Protein AF-A0A3D4XT31-F1 (afdb_monomer_lite)

Sequence (159 aa):
MRKISITFLLFAWGVAPVQATELSHRFVDPMFGGNPGNGSYILSQAQAQDTNVAPKTPTVTLTAEEKFQANIDKFKLNLQNSILTKLTSSSTSQLFNSNGTIKLGSNLSFDLDNDGLPDFTVNVDNAPDSSGNVAVSVSDGVTNTVLSIPSIVLPQTTQ

Radius of gyration: 42.03 Å; chains: 1; bounding box: 99×106×63 Å

Structure (mmCIF, N/CA/C/O backbone):
data_AF-A0A3D4XT31-F1
#
_entry.id   AF-A0A3D4XT31-F1
#
loop_
_atom_site.group_PDB
_atom_site.id
_atom_site.type_symbol
_atom_site.label_atom_id
_atom_site.label_alt_id
_atom_site.label_comp_id
_atom_site.label_asym_id
_atom_site.label_entity_id
_atom_site.label_seq_id
_atom_site.pdbx_PDB_ins_code
_atom_site.Cartn_x
_atom_site.Cartn_y
_atom_site.Cartn_z
_atom_site.occupancy
_atom_site.B_iso_or_equiv
_atom_site.auth_seq_id
_atom_site.auth_comp_id
_atom_site.auth_asym_id
_atom_site.auth_atom_id
_atom_site.pdbx_PDB_model_num
ATOM 1 N N . MET A 1 1 ? -66.328 79.561 22.306 1.00 45.00 1 MET A N 1
ATOM 2 C CA . MET A 1 1 ? -64.892 79.909 22.168 1.00 45.00 1 MET A CA 1
ATOM 3 C C . MET A 1 1 ? -64.298 79.966 23.576 1.00 45.00 1 MET A C 1
ATOM 5 O O . MET A 1 1 ? -64.846 80.706 24.364 1.00 45.00 1 MET A O 1
ATOM 9 N N . ARG A 1 2 ? -63.301 79.220 24.061 1.00 48.66 2 ARG A N 1
ATOM 10 C CA . ARG A 1 2 ? -62.320 78.269 23.519 1.00 48.66 2 ARG A CA 1
ATOM 11 C C . ARG A 1 2 ? -61.900 77.349 24.696 1.00 48.66 2 ARG A C 1
ATOM 13 O O . ARG A 1 2 ? -60.898 77.601 25.347 1.00 48.66 2 ARG A O 1
ATOM 20 N N . LYS A 1 3 ? -62.664 76.288 25.000 1.00 47.53 3 LYS A N 1
ATOM 21 C CA . LYS A 1 3 ? -62.334 75.265 26.031 1.00 47.53 3 LYS A CA 1
ATOM 22 C C . LYS A 1 3 ? -61.219 74.292 25.578 1.00 47.53 3 LYS A C 1
ATOM 24 O O . LYS A 1 3 ? -61.117 73.180 26.069 1.00 47.53 3 LYS A O 1
ATOM 29 N N . ILE A 1 4 ? -60.402 74.715 24.613 1.00 57.91 4 ILE A N 1
ATOM 30 C CA . ILE A 1 4 ? -59.437 73.892 23.864 1.00 57.91 4 ILE A CA 1
ATOM 31 C C . ILE A 1 4 ? -58.057 73.844 24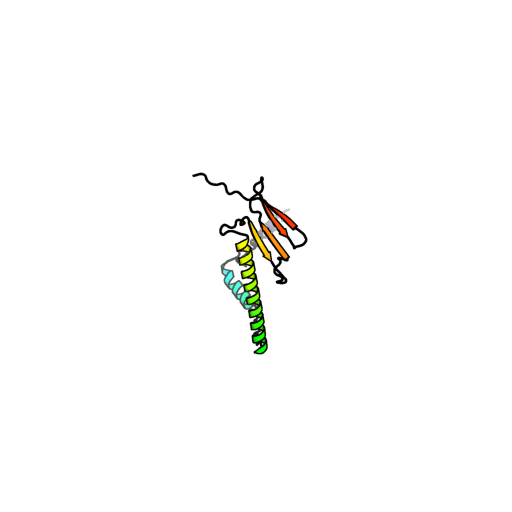.546 1.00 57.91 4 ILE A C 1
ATOM 33 O O . ILE A 1 4 ? -57.224 73.019 24.193 1.00 57.91 4 ILE A O 1
ATOM 37 N N . SER A 1 5 ? -57.817 74.670 25.573 1.00 56.50 5 SER A N 1
ATOM 38 C CA . SER A 1 5 ? -56.474 74.821 26.150 1.00 56.50 5 SER A CA 1
ATOM 39 C C . SER A 1 5 ? -56.058 73.722 27.139 1.00 56.50 5 SER A C 1
ATOM 41 O O . SER A 1 5 ? -54.869 73.454 27.255 1.00 56.50 5 SER A O 1
ATOM 43 N N . ILE A 1 6 ? -56.994 73.075 27.848 1.00 57.22 6 ILE A N 1
ATOM 44 C CA . ILE A 1 6 ? -56.655 72.069 28.882 1.00 57.22 6 ILE A CA 1
ATOM 45 C C . ILE A 1 6 ? -56.589 70.652 28.291 1.00 57.22 6 ILE A C 1
ATOM 47 O O . ILE A 1 6 ? -55.736 69.860 28.679 1.00 57.22 6 ILE A O 1
ATOM 51 N N . THR A 1 7 ? -57.411 70.350 27.281 1.00 58.47 7 THR A N 1
ATOM 52 C CA . THR A 1 7 ? -57.354 69.066 26.560 1.00 58.47 7 THR A CA 1
ATOM 53 C C . THR A 1 7 ? -56.036 68.892 25.799 1.00 58.47 7 THR A C 1
ATOM 5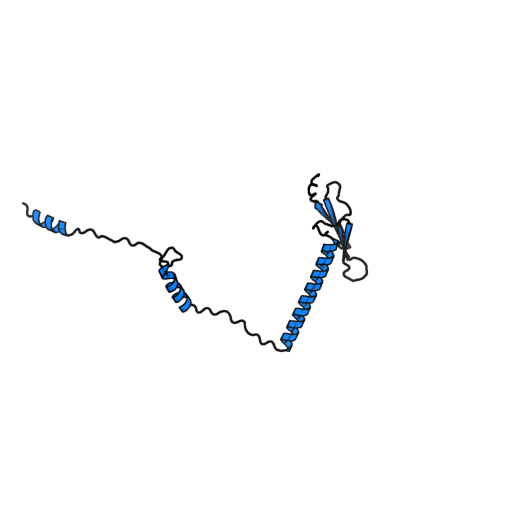5 O O . THR A 1 7 ? -55.530 67.778 25.706 1.00 58.47 7 THR A O 1
ATOM 58 N N . PHE A 1 8 ? -55.432 69.984 25.315 1.00 56.31 8 PHE A N 1
ATOM 59 C CA . PHE A 1 8 ? -54.139 69.935 24.626 1.00 56.31 8 PHE A CA 1
ATOM 60 C C . PHE A 1 8 ? -52.967 69.651 25.582 1.00 56.31 8 PHE A C 1
ATOM 62 O O . PHE A 1 8 ? -52.010 68.979 25.208 1.00 56.31 8 PHE A O 1
ATOM 69 N N . LEU A 1 9 ? -53.066 70.101 26.839 1.00 56.09 9 LEU A N 1
ATOM 70 C CA . LEU A 1 9 ? -52.023 69.893 27.846 1.00 56.09 9 LEU A CA 1
ATOM 71 C C . LEU A 1 9 ? -52.012 68.452 28.389 1.00 56.09 9 LEU A C 1
ATOM 73 O O . LEU A 1 9 ? -50.948 67.918 28.683 1.00 56.09 9 LEU A O 1
ATOM 77 N N . LEU A 1 10 ? -53.175 67.792 28.467 1.00 57.00 10 LEU A N 1
ATOM 78 C CA . LEU A 1 10 ? -53.260 66.379 28.861 1.00 57.00 10 LEU A CA 1
ATOM 79 C C . LEU A 1 10 ? -52.851 65.409 27.741 1.00 57.00 10 LEU A C 1
ATOM 81 O O . LEU A 1 10 ? -52.373 64.317 28.034 1.00 57.00 10 LEU A O 1
ATOM 85 N N . PHE A 1 11 ? -52.985 65.801 26.469 1.00 55.75 11 PHE A N 1
ATOM 86 C CA . PHE A 1 11 ? -52.527 64.980 25.341 1.00 55.75 11 PHE A CA 1
ATOM 87 C C . PHE A 1 11 ? -50.993 64.968 25.204 1.00 55.75 11 PHE A C 1
ATOM 89 O O . PHE A 1 11 ? -50.418 64.002 24.712 1.00 55.75 11 PHE A O 1
ATOM 96 N N . ALA A 1 12 ? -50.314 66.006 25.703 1.00 57.28 12 ALA A N 1
ATOM 97 C CA . ALA A 1 12 ? -48.856 66.119 25.661 1.00 57.28 12 ALA A CA 1
ATOM 98 C C . ALA A 1 12 ? -48.125 65.242 26.699 1.00 57.28 12 ALA A C 1
ATOM 100 O O . ALA A 1 12 ? -46.928 65.008 26.555 1.00 57.28 12 ALA A O 1
ATOM 101 N N . TRP A 1 13 ? -48.819 64.723 27.720 1.00 57.88 13 TRP A N 1
ATOM 102 C CA . TRP A 1 13 ? -48.206 63.880 28.762 1.00 57.88 13 TRP A CA 1
ATOM 103 C C . TRP A 1 13 ? -48.182 62.380 28.404 1.00 57.88 13 TRP A C 1
ATOM 105 O O . TRP A 1 13 ? -47.546 61.588 29.092 1.00 57.88 13 TRP A O 1
ATOM 115 N N . GLY A 1 14 ? -48.862 61.970 27.327 1.00 58.31 14 GLY A N 1
ATOM 116 C CA . GLY A 1 14 ? -48.994 60.560 26.931 1.00 58.31 14 GLY A CA 1
ATOM 117 C C . GLY A 1 14 ? -47.922 60.035 25.970 1.00 58.31 14 GLY A C 1
ATOM 118 O O . GLY A 1 14 ? -47.913 58.847 25.666 1.00 58.31 14 GLY A O 1
ATOM 119 N N . VAL A 1 15 ? -47.022 60.890 25.481 1.00 63.19 15 VAL A N 1
ATOM 120 C CA . VAL A 1 15 ? -45.971 60.523 24.517 1.00 63.19 15 VAL A CA 1
ATOM 121 C C . VAL A 1 15 ? -44.625 60.369 25.220 1.00 63.19 15 VAL A C 1
ATOM 123 O O . VAL A 1 15 ? -43.694 61.143 25.016 1.00 63.19 15 VAL A O 1
ATOM 126 N N . ALA A 1 16 ? -44.514 59.345 26.067 1.00 67.38 16 ALA A N 1
ATOM 127 C CA . ALA A 1 16 ? -43.204 58.807 26.415 1.00 67.38 16 ALA A CA 1
ATOM 128 C C . ALA A 1 16 ? -42.691 57.997 25.208 1.00 67.38 16 ALA A C 1
ATOM 130 O O . ALA A 1 16 ? -43.434 57.152 24.698 1.00 67.38 16 ALA A O 1
ATOM 131 N N . PRO A 1 17 ? -41.464 58.230 24.710 1.00 65.81 17 PRO A N 1
ATOM 132 C CA . PRO A 1 17 ? -40.920 57.401 23.646 1.00 65.81 17 PRO A CA 1
ATOM 133 C C . PRO A 1 17 ? -40.809 55.959 24.155 1.00 65.81 17 PRO A C 1
ATOM 135 O O . PRO A 1 17 ? -40.170 55.709 25.177 1.00 65.81 17 PRO A O 1
ATOM 138 N N . VAL A 1 18 ? -41.419 55.007 23.445 1.00 66.81 18 VAL A N 1
ATOM 139 C CA . VAL A 1 18 ? -41.140 53.575 23.616 1.00 66.81 18 VAL A CA 1
ATOM 140 C C . VAL A 1 18 ? -39.667 53.369 23.269 1.00 66.81 18 VAL A C 1
ATOM 142 O O . VAL A 1 18 ? -39.276 53.308 22.107 1.00 66.81 18 VAL A O 1
ATOM 145 N N . GLN A 1 19 ? -38.825 53.352 24.298 1.00 66.75 19 GLN A N 1
ATOM 146 C CA . GLN A 1 19 ? -37.424 52.979 24.190 1.00 66.75 19 GLN A CA 1
ATOM 147 C C . GLN A 1 19 ? -37.386 51.451 24.110 1.00 66.75 19 GLN A C 1
ATOM 149 O O . GLN A 1 19 ? -37.308 50.764 25.126 1.00 66.75 19 GLN A O 1
ATOM 154 N N . ALA A 1 20 ? -37.518 50.905 22.902 1.00 71.75 20 ALA A N 1
ATOM 155 C CA . ALA A 1 20 ? -37.177 49.512 22.665 1.00 71.75 20 ALA A CA 1
ATOM 156 C C . ALA A 1 20 ? -35.654 49.395 22.793 1.00 71.75 20 ALA A C 1
ATOM 158 O O . ALA A 1 20 ? -34.919 49.970 21.990 1.00 71.75 20 ALA A O 1
ATOM 159 N N . THR A 1 21 ? -35.165 48.703 23.821 1.00 74.81 21 THR A N 1
ATOM 160 C CA . THR A 1 21 ? -33.742 48.357 23.881 1.00 74.81 21 THR A CA 1
ATOM 161 C C . THR A 1 21 ? -33.424 47.436 22.714 1.00 74.81 21 THR A C 1
ATOM 163 O O . THR A 1 21 ? -34.202 46.529 22.413 1.00 74.81 21 THR A O 1
ATOM 166 N N . GLU A 1 22 ? -32.298 47.671 22.049 1.00 78.31 22 GLU A N 1
ATOM 167 C CA . GLU A 1 22 ? -31.901 46.893 20.880 1.00 78.31 22 GLU A CA 1
ATOM 168 C C . GLU A 1 22 ? -31.775 45.408 21.246 1.00 78.31 22 GLU A C 1
ATOM 170 O O . GLU A 1 22 ? -31.023 45.033 22.151 1.00 78.31 22 GLU A O 1
ATOM 175 N N . LEU A 1 23 ? -32.508 44.548 20.535 1.00 83.06 23 LEU A N 1
ATOM 176 C CA . LEU A 1 23 ? -32.302 43.109 20.622 1.00 83.06 23 LEU A CA 1
ATOM 177 C C . LEU A 1 23 ? -31.031 42.763 19.840 1.00 83.06 23 LEU A C 1
ATOM 179 O O . LEU A 1 23 ? -31.069 42.457 18.651 1.00 83.06 23 LEU A O 1
ATOM 183 N N . SER A 1 24 ? -29.889 42.832 20.519 1.00 80.50 24 SER A N 1
ATOM 184 C CA . SER A 1 24 ? -28.610 42.403 19.958 1.00 80.50 24 SER A CA 1
ATOM 185 C C . SER A 1 24 ? -28.564 40.875 19.924 1.00 80.50 24 SER A C 1
ATOM 187 O O . SER A 1 24 ? -28.470 40.222 20.965 1.00 80.50 24 SER A O 1
ATOM 189 N N . HIS A 1 25 ? -28.635 40.292 18.726 1.00 81.62 25 HIS A N 1
ATOM 190 C CA . HIS A 1 25 ? -28.443 38.856 18.554 1.00 81.62 25 HIS A CA 1
ATOM 191 C C . HIS A 1 25 ? -26.971 38.502 18.778 1.00 81.62 25 HIS A C 1
ATOM 193 O O . HIS A 1 25 ? -26.079 39.007 18.094 1.00 81.62 25 HIS A O 1
ATOM 199 N N . ARG A 1 26 ? -26.720 37.615 19.739 1.00 85.56 26 ARG A N 1
ATOM 200 C CA . ARG A 1 26 ? -25.394 37.072 20.033 1.00 85.56 26 ARG A CA 1
ATOM 201 C C . ARG A 1 26 ? -25.505 35.564 20.065 1.00 85.56 26 ARG A C 1
ATOM 203 O O . ARG A 1 26 ? -26.426 35.023 20.674 1.00 85.56 26 ARG A O 1
ATOM 210 N N . PHE A 1 27 ? -24.557 34.895 19.428 1.00 86.19 27 PHE A N 1
ATOM 211 C CA . PHE A 1 27 ? -24.485 33.447 19.502 1.00 86.19 27 PHE A CA 1
ATOM 212 C C . PHE A 1 27 ? -24.142 33.022 20.934 1.00 86.19 27 PHE A C 1
ATOM 214 O O . PHE A 1 27 ? -23.336 33.657 21.613 1.00 86.19 27 PHE A O 1
ATOM 221 N N . VAL A 1 28 ? -24.794 31.967 21.419 1.00 85.75 28 VAL A N 1
ATOM 222 C CA . VAL A 1 28 ? -24.528 31.405 22.756 1.00 85.75 28 VAL A CA 1
ATOM 223 C C . VAL A 1 28 ? -23.259 30.553 22.740 1.00 85.75 28 VAL A C 1
ATOM 225 O O . VAL A 1 28 ? -22.533 30.506 23.733 1.00 85.75 28 VAL A O 1
ATOM 228 N N . ASP A 1 29 ? -22.999 29.915 21.600 1.00 86.06 29 ASP A N 1
ATOM 229 C CA . ASP A 1 29 ? -21.857 29.046 21.359 1.00 86.06 29 ASP A CA 1
ATOM 230 C C . ASP A 1 29 ? -20.587 29.874 21.058 1.00 86.06 29 ASP A C 1
ATOM 232 O O . ASP A 1 29 ? -20.592 30.704 20.135 1.00 86.06 29 ASP A O 1
ATOM 236 N N . PRO A 1 30 ? -19.488 29.654 21.808 1.00 87.38 30 PRO A N 1
ATOM 237 C CA . PRO A 1 30 ? -18.187 30.265 21.546 1.00 87.38 30 PRO A CA 1
ATOM 238 C C . PRO A 1 30 ? -17.686 30.114 20.101 1.00 87.38 30 PRO A C 1
ATOM 240 O O . PRO A 1 30 ? -17.018 31.018 19.600 1.00 87.38 30 PRO A O 1
ATOM 243 N N . MET A 1 31 ? -18.010 29.010 19.417 1.00 85.88 31 MET A N 1
ATOM 244 C CA . MET A 1 31 ? -17.556 28.717 18.049 1.00 85.88 31 MET A CA 1
ATOM 245 C C . MET A 1 31 ? -18.123 29.686 17.005 1.00 85.88 31 MET A C 1
ATOM 247 O O . MET A 1 31 ? -17.503 29.895 15.965 1.00 85.88 31 MET A O 1
ATOM 251 N N . PHE A 1 32 ? -19.259 30.325 17.293 1.00 86.81 32 PHE A N 1
ATOM 252 C CA . PHE A 1 32 ? -19.889 31.315 16.414 1.00 86.81 32 PHE A CA 1
ATOM 253 C C . PHE A 1 32 ? -19.691 32.758 16.911 1.00 86.81 32 PHE A C 1
ATOM 255 O O . PHE A 1 32 ? -20.437 33.659 16.533 1.00 86.81 32 PHE A O 1
ATOM 262 N N . GLY A 1 33 ? -18.689 33.002 17.765 1.00 82.75 33 GLY A N 1
ATOM 263 C CA . GLY A 1 33 ? -18.394 34.336 18.305 1.00 82.75 33 GLY A CA 1
ATOM 264 C C . GLY A 1 33 ? -19.213 34.709 19.546 1.00 82.75 33 GLY A C 1
ATOM 265 O O . GLY A 1 33 ? -19.384 35.892 19.843 1.00 82.75 33 GLY A O 1
ATOM 266 N N . GLY A 1 34 ? -19.741 33.707 20.257 1.00 86.62 34 GLY A N 1
ATOM 267 C CA . GLY A 1 34 ? -20.396 33.859 21.554 1.00 86.62 34 GLY A CA 1
ATOM 268 C C . GLY A 1 34 ? -19.434 34.040 22.730 1.00 86.62 34 GLY A C 1
ATOM 269 O O . GLY A 1 34 ? -18.221 34.154 22.569 1.00 86.62 34 GLY A O 1
ATOM 270 N N . ASN A 1 35 ? -19.976 34.057 23.950 1.00 88.00 35 ASN A N 1
ATOM 271 C CA . ASN A 1 35 ? -19.166 34.182 25.163 1.00 88.00 35 ASN A CA 1
ATOM 272 C C . ASN A 1 35 ? -18.319 32.907 25.392 1.00 88.00 35 ASN A C 1
ATOM 274 O O . ASN A 1 35 ? -18.908 31.856 25.655 1.00 88.00 35 ASN A O 1
ATOM 278 N N .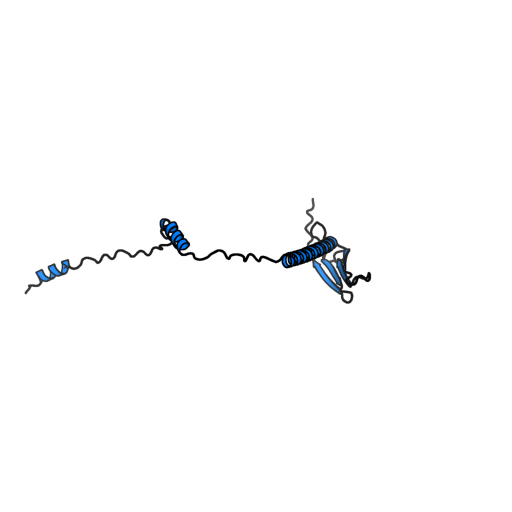 PRO A 1 36 ? -16.970 32.974 25.394 1.00 87.12 36 PRO A N 1
ATOM 279 C CA . PRO A 1 36 ? -16.108 31.809 25.619 1.00 87.12 36 PRO A CA 1
ATOM 280 C C . PRO A 1 36 ? -16.305 31.155 26.994 1.00 87.12 36 PRO A C 1
ATOM 282 O O . PRO A 1 36 ? -16.055 29.959 27.140 1.00 87.12 36 PRO A O 1
ATOM 285 N N . GLY A 1 37 ? -16.821 31.893 27.984 1.00 90.38 37 GLY A N 1
ATOM 286 C CA . GLY A 1 37 ? -17.172 31.344 29.297 1.00 90.38 37 GLY A CA 1
ATOM 287 C C . GLY A 1 37 ? -18.268 30.271 29.255 1.00 90.38 37 GLY A C 1
ATOM 288 O O . GLY A 1 37 ? -18.339 29.447 30.163 1.00 90.38 37 GLY A O 1
ATOM 289 N N . ASN A 1 38 ? -19.081 30.222 28.193 1.00 87.00 38 ASN A N 1
ATOM 290 C CA . ASN A 1 38 ? -20.138 29.217 28.035 1.00 87.00 38 ASN A CA 1
ATOM 291 C C . ASN A 1 38 ? -19.619 27.867 27.508 1.00 87.00 38 ASN A C 1
ATOM 293 O O . ASN A 1 38 ? -20.359 26.884 27.526 1.00 87.00 38 ASN A O 1
ATOM 297 N N . GLY A 1 39 ? -18.368 27.790 27.040 1.00 89.88 39 GLY A N 1
ATOM 298 C CA . GLY A 1 39 ? -17.847 26.602 26.356 1.00 89.88 39 GLY A CA 1
ATOM 299 C C . GLY A 1 39 ? -17.793 25.352 27.236 1.00 89.88 39 GLY A C 1
ATOM 300 O O . GLY A 1 39 ? -18.221 24.281 26.814 1.00 89.88 39 GLY A O 1
ATOM 301 N N . SER A 1 40 ? -17.336 25.485 28.484 1.00 91.31 40 SER A N 1
ATOM 302 C CA . SER A 1 40 ? -17.260 24.366 29.436 1.00 91.31 40 SER A CA 1
ATOM 303 C C . SER A 1 40 ? -18.640 23.832 29.824 1.00 91.31 40 SER A C 1
ATOM 305 O O . SER A 1 40 ? -18.817 22.622 29.968 1.00 91.31 40 SER A O 1
ATOM 307 N N . TYR A 1 41 ? -19.630 24.717 29.945 1.00 91.56 41 TYR A N 1
ATOM 308 C CA . TYR A 1 41 ? -21.014 24.347 30.225 1.00 91.56 41 TYR A CA 1
ATOM 309 C C . TYR A 1 41 ? -21.641 23.588 29.050 1.00 91.56 41 TYR A C 1
ATOM 311 O O . TYR A 1 41 ? -22.180 22.501 29.246 1.00 91.56 41 TYR A O 1
ATOM 319 N N . ILE A 1 42 ? -21.515 24.116 27.827 1.00 91.12 42 ILE A N 1
ATOM 320 C CA . ILE A 1 42 ? -22.046 23.473 26.614 1.00 91.12 42 ILE A CA 1
ATOM 321 C C . ILE A 1 42 ? -21.391 22.102 26.403 1.00 91.12 42 ILE A C 1
ATOM 323 O O . ILE A 1 42 ? -22.093 21.127 26.143 1.00 91.12 42 ILE A O 1
ATOM 327 N N . LEU A 1 43 ? -20.071 21.999 26.587 1.00 92.62 43 LEU A N 1
ATOM 328 C CA . LEU A 1 43 ? -19.347 20.735 26.447 1.00 92.62 43 LEU A CA 1
ATOM 329 C C . LEU A 1 43 ? -19.786 19.699 27.490 1.00 92.62 43 LEU A C 1
ATOM 331 O O . LEU A 1 43 ? -20.006 18.541 27.144 1.00 92.62 43 LEU A O 1
ATOM 335 N N . SER A 1 44 ? -19.960 20.112 28.747 1.00 92.75 44 SER A N 1
ATOM 336 C CA . SER A 1 44 ? -20.414 19.209 29.813 1.00 92.75 44 SER A CA 1
ATOM 337 C C . SER A 1 44 ? -21.826 18.686 29.544 1.00 92.75 44 SER A C 1
ATOM 339 O O . SER A 1 44 ? -22.098 17.505 29.745 1.00 92.75 44 SER A O 1
ATOM 341 N N . GLN A 1 45 ? -22.720 19.543 29.040 1.00 93.19 45 GLN A N 1
ATOM 342 C CA . GLN A 1 45 ? -24.074 19.132 28.661 1.00 93.19 45 GLN A CA 1
ATOM 343 C C . GLN A 1 45 ? -24.084 18.210 27.439 1.00 93.19 45 GLN A C 1
ATOM 345 O O . GLN A 1 45 ? -24.865 17.261 27.402 1.00 93.19 45 GLN A O 1
ATOM 350 N N . ALA A 1 46 ? -23.208 18.458 26.462 1.00 92.56 46 ALA A N 1
ATOM 351 C CA . ALA A 1 46 ? -23.053 17.594 25.297 1.00 92.56 46 ALA A CA 1
ATOM 352 C C . ALA A 1 46 ? -22.552 16.200 25.701 1.00 92.56 46 ALA A C 1
ATOM 354 O O . ALA A 1 46 ? -23.127 15.203 25.282 1.00 92.56 46 ALA A O 1
ATOM 355 N N . GLN A 1 47 ? -21.544 16.126 26.575 1.00 92.62 47 GLN A N 1
ATOM 356 C CA . GLN A 1 47 ? -21.022 14.857 27.090 1.00 92.62 47 GLN A CA 1
ATOM 357 C C . GLN A 1 47 ? -22.041 14.105 27.956 1.00 92.62 47 GLN A C 1
ATOM 359 O O . GLN A 1 47 ? -22.117 12.885 27.879 1.00 92.62 47 GLN A O 1
ATOM 364 N N . ALA A 1 48 ? -22.853 14.808 28.751 1.00 92.81 48 ALA A N 1
ATOM 365 C CA . ALA A 1 48 ? -23.895 14.181 29.568 1.00 92.81 48 ALA A CA 1
ATOM 366 C C . ALA A 1 48 ? -25.026 13.549 28.734 1.00 92.81 48 ALA A C 1
ATOM 368 O O . ALA A 1 48 ? -25.703 12.637 29.207 1.00 92.81 48 ALA A O 1
ATOM 369 N N . GLN A 1 49 ? -25.239 14.038 27.511 1.00 92.94 49 GLN A N 1
ATOM 370 C CA . GLN A 1 49 ? -26.218 13.500 26.563 1.00 92.94 49 GLN A CA 1
ATOM 371 C C . GLN A 1 49 ? -25.595 12.523 25.557 1.00 92.94 49 GLN A C 1
ATOM 373 O O . GLN A 1 49 ? -26.323 11.880 24.798 1.00 92.94 49 GLN A O 1
ATOM 378 N N . ASP A 1 50 ? -24.266 12.401 25.540 1.00 91.69 50 ASP A N 1
ATOM 379 C CA . ASP A 1 50 ? -23.567 11.514 24.626 1.00 91.69 50 ASP A CA 1
ATOM 380 C C . ASP A 1 50 ? -23.800 10.051 25.023 1.00 91.69 50 ASP A C 1
ATOM 382 O O . ASP A 1 50 ? -23.321 9.558 26.043 1.00 91.69 50 ASP A O 1
ATOM 386 N N . THR A 1 51 ? -24.573 9.349 24.198 1.00 90.75 51 THR A N 1
ATOM 387 C CA . THR A 1 51 ? -24.829 7.908 24.334 1.00 90.75 51 THR A CA 1
ATOM 388 C C . THR A 1 51 ? -23.947 7.081 23.402 1.00 90.75 51 THR A C 1
ATOM 390 O O . THR A 1 51 ? -24.063 5.851 23.372 1.00 90.75 51 THR A O 1
ATOM 393 N N . ASN A 1 52 ? -23.048 7.727 22.649 1.00 87.56 52 ASN A N 1
ATOM 394 C CA . ASN A 1 52 ? -22.120 7.036 21.773 1.00 87.56 52 ASN A CA 1
ATOM 395 C C . ASN A 1 52 ? -21.063 6.334 22.620 1.00 87.56 52 ASN A C 1
ATOM 397 O O . ASN A 1 52 ? -20.199 6.938 23.249 1.00 87.56 52 ASN A O 1
ATOM 401 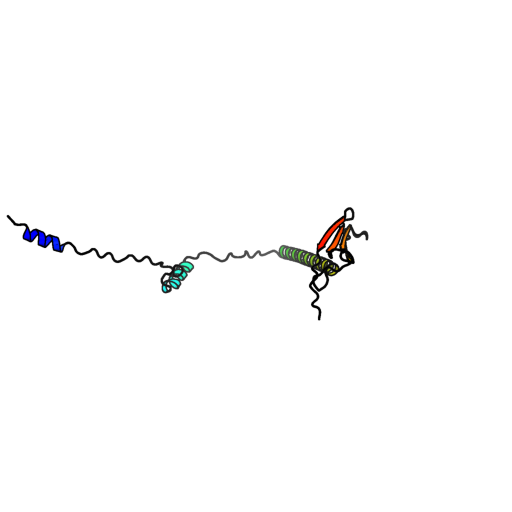N N . VAL A 1 53 ? -21.121 5.010 22.607 1.00 84.88 53 VAL A N 1
ATOM 402 C CA . VAL A 1 53 ? -20.062 4.166 23.145 1.00 84.88 53 VAL A CA 1
ATOM 403 C C . VAL A 1 53 ? -19.145 3.749 22.009 1.00 84.88 53 VAL A C 1
ATOM 405 O O . VAL A 1 53 ? -19.602 3.483 20.896 1.00 84.88 53 VAL A O 1
ATOM 408 N N . ALA A 1 54 ? -17.843 3.659 22.288 1.00 83.38 54 ALA A N 1
ATOM 409 C CA . ALA A 1 54 ? -16.910 3.081 21.333 1.00 83.38 54 ALA A CA 1
ATOM 410 C C . ALA A 1 54 ? -17.423 1.689 20.914 1.00 83.38 54 ALA A C 1
ATOM 412 O O . ALA A 1 54 ? -17.820 0.906 21.791 1.00 83.38 54 ALA A O 1
ATOM 413 N N . PRO A 1 55 ? -17.446 1.367 19.607 1.00 79.00 55 PRO A N 1
ATOM 414 C CA . PRO A 1 55 ? -17.874 0.057 19.154 1.00 79.00 55 PRO A CA 1
ATOM 415 C C . PRO A 1 55 ? -17.003 -0.988 19.843 1.00 79.00 55 PRO A C 1
ATOM 417 O O . PRO A 1 55 ? -15.780 -0.998 19.701 1.00 79.00 55 PRO A O 1
ATOM 420 N N . LYS A 1 56 ? -17.632 -1.853 20.644 1.00 75.50 56 LYS A N 1
ATOM 421 C CA . LYS A 1 56 ? -16.935 -2.985 21.244 1.00 75.50 56 LYS A CA 1
ATOM 422 C C . LYS A 1 56 ? -16.519 -3.885 20.092 1.00 75.50 56 LYS A C 1
ATOM 424 O O . LYS A 1 56 ? -17.384 -4.485 19.457 1.00 75.50 56 LYS A O 1
ATOM 429 N N . THR A 1 57 ? -15.219 -3.973 19.813 1.00 69.56 57 THR A N 1
ATOM 430 C CA . THR A 1 57 ? -14.699 -5.017 18.930 1.00 69.56 57 THR A CA 1
ATOM 431 C C . THR A 1 57 ? -15.200 -6.341 19.496 1.00 69.56 57 THR A C 1
ATOM 433 O O . THR A 1 57 ? -14.904 -6.625 20.661 1.00 69.56 57 THR A O 1
ATOM 436 N N . PRO A 1 58 ? -16.006 -7.125 18.760 1.00 65.44 58 PRO A N 1
ATOM 437 C CA . PRO A 1 58 ? -16.428 -8.417 19.259 1.00 65.44 58 PRO A CA 1
ATOM 438 C C . PRO A 1 58 ? -15.157 -9.212 19.542 1.00 65.44 58 PRO A C 1
ATOM 440 O O . PRO A 1 58 ? -14.336 -9.423 18.648 1.00 65.44 58 PRO A O 1
ATOM 443 N N . THR A 1 59 ? -14.959 -9.605 20.800 1.00 63.75 59 THR A N 1
ATOM 444 C CA . THR A 1 59 ? -13.932 -10.580 21.153 1.00 63.75 59 THR A CA 1
ATOM 445 C C . THR A 1 59 ? -14.366 -11.884 20.507 1.00 63.75 59 THR A C 1
ATOM 447 O O . THR A 1 59 ? -15.103 -12.665 21.101 1.00 63.75 59 THR A O 1
ATOM 450 N N . VAL A 1 60 ? -13.977 -12.093 19.250 1.00 64.19 60 VAL A N 1
ATOM 451 C CA . VAL A 1 60 ? -14.160 -13.372 18.581 1.00 64.19 60 VAL A CA 1
ATOM 452 C C . VAL A 1 60 ? -13.234 -14.336 19.310 1.00 64.19 60 VAL A C 1
ATOM 454 O O . VAL A 1 60 ? -12.022 -14.356 19.087 1.00 64.19 60 VAL A O 1
ATOM 457 N N . THR A 1 61 ? -13.781 -15.093 20.257 1.00 66.88 61 THR A N 1
ATOM 458 C CA . THR A 1 61 ? -13.120 -16.271 20.816 1.00 66.88 61 THR A CA 1
ATOM 459 C C . THR A 1 61 ? -13.069 -17.321 19.720 1.00 66.88 61 THR A C 1
ATOM 461 O O . THR A 1 61 ? -13.884 -18.234 19.684 1.00 66.88 61 THR A O 1
ATOM 464 N N . LEU A 1 62 ? -12.118 -17.140 18.802 1.00 66.12 62 LEU A N 1
ATOM 465 C CA . LEU A 1 62 ? -11.749 -18.142 17.818 1.00 66.12 62 LEU A CA 1
ATOM 466 C C . LEU A 1 62 ? -11.351 -19.405 18.583 1.00 66.12 62 LEU A C 1
ATOM 468 O O . LEU A 1 62 ? -10.521 -19.352 19.506 1.00 66.12 62 LEU A O 1
ATOM 472 N N . THR A 1 63 ? -11.949 -20.523 18.205 1.00 79.75 63 THR A N 1
ATOM 473 C CA . THR A 1 63 ? -11.531 -21.858 18.629 1.00 79.75 63 THR A CA 1
ATOM 474 C C . THR A 1 63 ? -10.052 -22.080 18.286 1.00 79.75 63 THR A C 1
ATOM 476 O O . THR A 1 63 ? -9.455 -21.362 17.476 1.00 79.75 63 THR A O 1
ATOM 479 N N . ALA A 1 64 ? -9.407 -23.055 18.933 1.00 77.19 64 ALA A N 1
ATOM 480 C CA . ALA A 1 64 ? -7.994 -23.346 18.676 1.00 77.19 64 ALA A CA 1
ATOM 481 C C . ALA A 1 64 ? -7.725 -23.666 17.189 1.00 77.19 64 ALA A C 1
ATOM 483 O O . ALA A 1 64 ? -6.695 -23.259 16.652 1.00 77.19 64 ALA A O 1
ATOM 484 N N . GLU A 1 65 ? -8.682 -24.312 16.521 1.00 79.88 65 GLU A N 1
ATOM 485 C CA . GLU A 1 65 ? -8.637 -24.637 15.092 1.00 79.88 65 GLU A CA 1
ATOM 486 C C . GLU A 1 65 ? -8.752 -23.389 14.210 1.00 79.88 65 GLU A C 1
ATOM 488 O O . GLU A 1 65 ? -7.930 -23.193 13.315 1.00 79.88 65 GLU A O 1
ATOM 493 N N . GLU A 1 66 ? -9.685 -22.480 14.503 1.00 80.69 66 GLU A N 1
ATOM 494 C CA . GLU A 1 66 ? -9.822 -21.223 13.754 1.00 80.69 66 GLU A CA 1
ATOM 495 C C . GLU A 1 66 ? -8.592 -20.318 13.914 1.00 80.69 66 GLU A C 1
ATOM 497 O O . GLU A 1 66 ? -8.161 -19.669 12.959 1.00 80.69 66 GLU A O 1
ATOM 502 N N . LYS A 1 67 ? -7.969 -20.301 15.102 1.00 81.50 67 LYS A N 1
ATOM 503 C CA . LYS A 1 67 ? -6.694 -19.594 15.315 1.00 81.50 67 LYS A CA 1
ATOM 504 C C . LYS A 1 67 ? -5.569 -20.209 14.494 1.00 81.50 67 LYS A C 1
ATOM 506 O O . LYS A 1 67 ? -4.761 -19.471 13.931 1.00 81.50 67 LYS A O 1
ATOM 511 N N . PHE A 1 68 ? -5.495 -21.537 14.436 1.00 83.31 68 PHE A N 1
ATOM 512 C CA . PHE A 1 68 ? -4.496 -22.230 13.631 1.00 83.31 68 PHE A CA 1
ATOM 513 C C . PHE A 1 68 ? -4.675 -21.913 12.143 1.00 83.31 68 PHE A C 1
ATOM 515 O O . PHE A 1 68 ? -3.718 -21.478 11.504 1.00 83.31 68 PHE A O 1
ATOM 522 N N . GLN A 1 69 ? -5.902 -22.002 11.624 1.00 85.50 69 GLN A N 1
ATOM 523 C CA . GLN A 1 69 ? -6.203 -21.667 10.233 1.00 85.50 69 GLN A CA 1
ATOM 524 C C . GLN A 1 69 ? -5.863 -20.205 9.910 1.00 85.50 69 GLN A C 1
ATOM 526 O O . GLN A 1 69 ? -5.146 -19.939 8.947 1.00 85.50 69 GLN A O 1
ATOM 531 N N . ALA A 1 70 ? -6.251 -19.261 10.772 1.00 85.94 70 ALA A N 1
ATOM 532 C CA . ALA A 1 70 ? -5.914 -17.849 10.597 1.00 85.94 70 ALA A CA 1
ATOM 533 C C . ALA A 1 70 ? -4.394 -17.592 10.597 1.00 85.94 70 ALA A C 1
ATOM 535 O O . ALA A 1 70 ? -3.910 -16.703 9.895 1.00 85.94 70 ALA A O 1
ATOM 536 N N . ASN A 1 71 ? -3.618 -18.356 11.371 1.00 87.62 71 ASN A N 1
ATOM 537 C CA . ASN A 1 71 ? -2.157 -18.267 11.360 1.00 87.62 71 ASN A CA 1
ATOM 538 C C . ASN A 1 71 ? -1.551 -18.853 10.079 1.00 87.62 71 ASN A C 1
ATOM 540 O O . ASN A 1 71 ? -0.604 -18.273 9.546 1.00 87.62 71 ASN A O 1
ATOM 544 N N . ILE A 1 72 ? -2.105 -19.949 9.557 1.00 91.00 72 ILE A N 1
ATOM 545 C CA . ILE A 1 72 ? -1.711 -20.501 8.255 1.00 91.00 72 ILE A CA 1
ATOM 546 C C . ILE A 1 72 ? -2.023 -19.509 7.133 1.00 91.00 72 ILE A C 1
ATOM 548 O O . ILE A 1 72 ? -1.169 -19.266 6.281 1.00 91.00 72 ILE A O 1
ATOM 552 N N . ASP A 1 73 ? -3.188 -18.867 7.154 1.00 90.62 73 ASP A N 1
ATOM 553 C CA . ASP A 1 73 ? -3.559 -17.871 6.146 1.00 90.62 73 ASP A CA 1
ATOM 554 C C . ASP A 1 73 ? -2.637 -16.647 6.201 1.00 90.62 73 ASP A C 1
ATOM 556 O O . ASP A 1 73 ? -2.140 -16.189 5.169 1.00 90.62 73 ASP A O 1
ATOM 560 N N . LYS A 1 74 ? -2.300 -16.177 7.409 1.00 91.12 74 LYS A N 1
ATOM 561 C CA . LYS A 1 74 ? -1.274 -15.141 7.603 1.00 91.12 74 LYS A CA 1
ATOM 562 C C . LYS A 1 74 ? 0.091 -15.582 7.087 1.00 91.12 74 LYS A C 1
ATOM 564 O O . LYS A 1 74 ? 0.788 -14.783 6.469 1.00 91.12 74 LYS A O 1
ATOM 569 N N . PHE A 1 75 ? 0.498 -16.825 7.330 1.00 93.19 75 PHE A N 1
ATOM 570 C CA . PHE A 1 75 ? 1.763 -17.346 6.817 1.00 93.19 75 PHE A CA 1
ATOM 571 C C . PHE A 1 75 ? 1.780 -17.360 5.285 1.00 93.19 75 PHE A C 1
ATOM 573 O O . PHE A 1 75 ? 2.734 -16.865 4.687 1.00 93.19 75 PHE A O 1
ATOM 580 N N . LYS A 1 76 ? 0.704 -17.838 4.650 1.00 92.56 76 LYS A N 1
ATOM 581 C CA . LYS A 1 76 ? 0.553 -17.835 3.188 1.00 92.56 76 LYS A CA 1
ATOM 582 C C . LYS A 1 76 ? 0.643 -16.418 2.622 1.00 92.56 76 LYS A C 1
ATOM 584 O O . LYS A 1 76 ? 1.401 -16.201 1.681 1.00 92.56 76 LYS A O 1
ATOM 589 N N . LEU A 1 77 ? -0.052 -15.454 3.228 1.00 93.44 77 LEU A N 1
ATOM 590 C CA . LEU A 1 77 ? 0.019 -14.039 2.845 1.00 93.44 77 LEU A CA 1
ATOM 591 C C . LEU A 1 77 ? 1.438 -13.471 2.976 1.00 93.44 77 LEU A C 1
ATOM 593 O O . LEU A 1 77 ? 1.939 -12.829 2.056 1.00 93.44 77 LEU A O 1
ATOM 597 N N . ASN A 1 78 ? 2.114 -13.733 4.095 1.00 92.88 78 ASN A N 1
ATOM 598 C CA . ASN A 1 78 ? 3.487 -13.272 4.304 1.00 92.88 78 ASN A CA 1
ATOM 599 C C . ASN A 1 78 ? 4.462 -13.893 3.296 1.00 92.88 78 ASN A C 1
ATOM 601 O O . ASN A 1 78 ? 5.330 -13.196 2.770 1.00 92.88 78 ASN A O 1
ATOM 605 N N . LEU A 1 79 ? 4.304 -15.183 2.997 1.00 92.9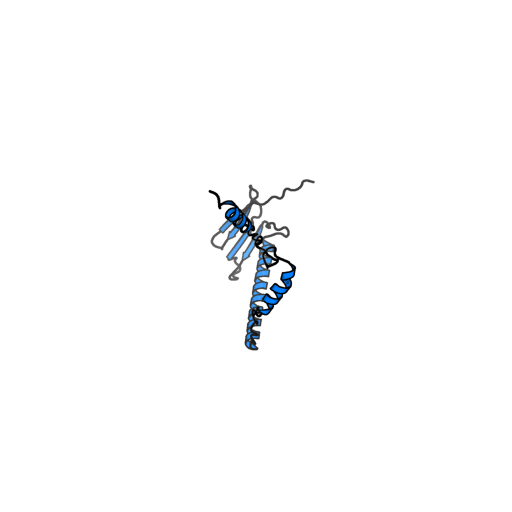4 79 LEU A N 1
ATOM 606 C CA . LEU A 1 79 ? 5.119 -15.874 2.005 1.00 92.94 79 LEU A CA 1
ATOM 607 C C . LEU A 1 79 ? 4.905 -15.285 0.608 1.00 92.94 79 LEU A C 1
ATOM 609 O O . LEU A 1 79 ? 5.881 -14.956 -0.063 1.00 92.94 79 LEU A O 1
ATOM 613 N N . GLN A 1 80 ? 3.649 -15.092 0.198 1.00 91.81 80 GLN A N 1
ATOM 614 C CA . GLN A 1 80 ? 3.308 -14.473 -1.085 1.00 91.81 80 GLN A CA 1
ATOM 615 C C . GLN A 1 80 ? 3.919 -13.077 -1.207 1.00 91.81 80 GLN A C 1
ATOM 617 O O . GLN A 1 80 ? 4.616 -12.800 -2.178 1.00 91.81 80 GLN A O 1
ATOM 622 N N . ASN A 1 81 ? 3.754 -12.231 -0.190 1.00 92.31 81 ASN A N 1
ATOM 623 C CA . ASN A 1 81 ? 4.337 -10.891 -0.184 1.00 92.31 81 ASN A CA 1
ATOM 624 C C . ASN A 1 81 ? 5.869 -10.922 -0.239 1.00 92.31 81 ASN A C 1
ATOM 626 O O . ASN A 1 81 ? 6.474 -10.107 -0.936 1.00 92.31 81 ASN A O 1
ATOM 630 N N . SER A 1 82 ? 6.513 -11.867 0.452 1.00 90.69 82 SER A N 1
ATOM 631 C CA . SER A 1 82 ? 7.969 -12.024 0.394 1.00 90.69 82 SER A CA 1
ATOM 632 C C . SER A 1 82 ? 8.445 -12.436 -1.001 1.00 90.69 82 SER A C 1
ATOM 634 O O . SER A 1 82 ? 9.418 -11.872 -1.501 1.00 90.69 82 SER A O 1
ATOM 636 N N . ILE A 1 83 ? 7.746 -13.370 -1.651 1.00 89.31 83 ILE A N 1
ATOM 637 C CA . ILE A 1 83 ? 8.051 -13.803 -3.021 1.00 89.31 83 ILE A CA 1
ATOM 638 C C . ILE A 1 83 ? 7.854 -12.641 -3.997 1.00 89.31 83 ILE A C 1
ATOM 640 O O . ILE A 1 83 ? 8.770 -12.329 -4.751 1.00 89.31 83 ILE A O 1
ATOM 644 N N . LEU A 1 84 ? 6.714 -11.948 -3.932 1.00 90.94 84 LEU A N 1
ATOM 645 C CA . LEU A 1 84 ? 6.429 -10.781 -4.772 1.00 90.94 84 LEU A CA 1
ATOM 646 C C . LEU A 1 84 ? 7.472 -9.679 -4.587 1.00 90.94 84 LEU A C 1
ATOM 648 O O . LEU A 1 84 ? 7.948 -9.117 -5.570 1.00 90.94 84 LEU A O 1
ATOM 652 N N . THR A 1 85 ? 7.873 -9.403 -3.344 1.00 90.06 85 THR A N 1
ATOM 653 C CA . THR A 1 85 ? 8.919 -8.415 -3.050 1.00 90.06 85 THR A CA 1
ATOM 654 C C . THR A 1 85 ? 10.243 -8.838 -3.674 1.00 90.06 85 THR A C 1
ATOM 656 O O . THR A 1 85 ? 10.874 -8.034 -4.348 1.00 90.06 85 THR A O 1
ATOM 659 N N . LYS A 1 86 ? 10.651 -10.104 -3.519 1.00 85.25 86 LYS A N 1
ATOM 660 C CA . LYS A 1 86 ? 11.896 -10.618 -4.111 1.00 85.25 86 LYS A CA 1
ATOM 661 C C . LYS A 1 86 ? 11.880 -10.577 -5.637 1.00 85.25 86 LYS A C 1
ATOM 663 O O . LYS A 1 86 ? 12.865 -10.140 -6.223 1.00 85.25 86 LYS A O 1
ATOM 668 N N . LEU A 1 87 ? 10.778 -10.983 -6.266 1.00 85.75 87 LEU A N 1
ATOM 669 C CA . LEU A 1 87 ? 10.604 -10.900 -7.717 1.00 85.75 87 LEU A CA 1
ATOM 670 C C . LEU A 1 87 ? 10.681 -9.446 -8.185 1.00 85.75 87 LEU A C 1
ATOM 672 O O . LEU A 1 87 ? 11.469 -9.127 -9.066 1.00 85.75 87 LEU A O 1
ATOM 676 N N . THR A 1 88 ? 9.948 -8.545 -7.530 1.00 84.81 88 THR A N 1
ATOM 677 C CA . THR A 1 88 ? 9.942 -7.113 -7.866 1.00 84.81 88 THR A CA 1
ATOM 678 C C . THR A 1 88 ? 11.332 -6.497 -7.703 1.00 84.81 88 THR A C 1
ATOM 680 O O . THR A 1 88 ? 11.799 -5.786 -8.590 1.00 84.81 88 THR A O 1
ATOM 683 N N . SER A 1 89 ? 12.022 -6.794 -6.597 1.00 84.06 89 SER A N 1
ATOM 684 C CA . SER A 1 89 ? 13.384 -6.323 -6.333 1.00 84.06 89 SER A CA 1
ATOM 685 C C . SER A 1 89 ? 14.409 -6.887 -7.325 1.00 84.06 89 SER A C 1
ATOM 687 O O . SER A 1 89 ? 15.310 -6.162 -7.740 1.00 84.06 89 SER A O 1
ATOM 689 N N . SER A 1 90 ? 14.274 -8.150 -7.737 1.00 80.94 90 SER A N 1
ATOM 690 C CA . SER A 1 90 ? 15.140 -8.749 -8.759 1.00 80.94 90 SER A CA 1
ATOM 691 C C . SER A 1 90 ? 14.919 -8.091 -10.120 1.00 80.94 90 SER A C 1
ATOM 693 O O . SER A 1 90 ? 15.873 -7.600 -10.723 1.00 80.94 90 SER A O 1
ATOM 695 N N . SER A 1 91 ? 13.662 -7.993 -10.562 1.00 79.50 91 SER A N 1
ATOM 696 C CA . SER A 1 91 ? 13.307 -7.398 -11.853 1.00 79.50 91 SER A CA 1
ATOM 697 C C . SER A 1 91 ? 13.716 -5.926 -11.936 1.00 79.50 91 SER A C 1
ATOM 699 O O . SER A 1 91 ? 14.285 -5.495 -12.937 1.00 79.50 91 SER A O 1
ATOM 701 N N . THR A 1 92 ? 13.500 -5.145 -10.871 1.00 80.88 92 THR A N 1
ATOM 702 C CA . THR A 1 92 ? 13.913 -3.732 -10.856 1.00 80.88 92 THR A CA 1
ATOM 703 C C . THR A 1 92 ? 15.434 -3.578 -10.836 1.00 80.88 92 THR A C 1
ATOM 705 O O . THR A 1 92 ? 15.962 -2.745 -11.560 1.00 80.88 92 THR A O 1
ATOM 708 N N . SER A 1 93 ? 16.171 -4.417 -10.097 1.00 78.19 93 SER A N 1
ATOM 709 C CA . SER A 1 93 ? 17.641 -4.356 -10.078 1.00 78.19 93 SER A CA 1
ATOM 710 C C . SER A 1 93 ? 18.275 -4.762 -11.410 1.00 78.19 93 SER A C 1
ATOM 712 O O . SER A 1 93 ? 19.406 -4.368 -11.698 1.00 78.19 93 SER A O 1
ATOM 714 N N . GLN A 1 94 ? 17.597 -5.598 -12.190 1.00 78.69 94 GLN A N 1
ATOM 715 C CA . GLN A 1 94 ? 18.061 -6.000 -13.512 1.00 78.69 94 GLN A CA 1
ATOM 716 C C . GLN A 1 94 ? 17.805 -4.898 -14.549 1.00 78.69 94 GLN A C 1
ATOM 718 O O . GLN A 1 94 ? 18.662 -4.690 -15.406 1.00 78.69 94 GLN A O 1
ATOM 723 N N . LEU A 1 95 ? 16.693 -4.161 -14.433 1.00 77.44 95 LEU A N 1
ATOM 724 C CA . LEU A 1 95 ? 16.310 -3.090 -15.361 1.00 77.44 95 LEU A CA 1
ATOM 725 C C . LEU A 1 95 ? 16.861 -1.707 -15.014 1.00 77.44 95 LEU A C 1
ATOM 727 O O . LEU A 1 95 ? 17.075 -0.903 -15.917 1.00 77.44 95 LEU A O 1
ATOM 731 N N . PHE A 1 96 ? 17.073 -1.398 -13.738 1.00 79.69 96 PHE A N 1
ATOM 732 C CA . PHE A 1 96 ? 17.431 -0.061 -13.272 1.00 79.69 96 PHE A CA 1
ATOM 733 C C . PHE A 1 96 ? 18.729 -0.086 -12.468 1.00 79.69 96 PHE A C 1
ATOM 735 O O . PHE A 1 96 ? 18.987 -0.973 -11.656 1.00 79.69 96 PHE A O 1
ATOM 742 N N . ASN A 1 97 ? 19.556 0.928 -12.689 1.00 78.50 97 ASN A N 1
ATOM 743 C CA . ASN A 1 97 ? 20.768 1.165 -11.925 1.00 78.50 97 ASN A CA 1
ATOM 744 C C . ASN A 1 97 ? 20.444 1.839 -10.580 1.00 78.50 97 ASN A C 1
ATOM 746 O O . ASN A 1 97 ? 19.377 2.419 -10.379 1.00 78.50 97 ASN A O 1
ATOM 750 N N . SER A 1 98 ? 21.423 1.852 -9.669 1.00 74.81 98 SER A N 1
ATOM 751 C CA . SER A 1 98 ? 21.313 2.485 -8.341 1.00 74.81 98 SER A CA 1
ATOM 752 C C . SER A 1 98 ? 21.002 3.994 -8.368 1.00 74.81 98 SER A C 1
ATOM 754 O O . SER A 1 98 ? 20.697 4.567 -7.325 1.00 74.81 98 SER A O 1
ATOM 756 N N . ASN A 1 99 ? 21.101 4.647 -9.527 1.00 72.19 99 ASN A N 1
ATOM 757 C CA . ASN A 1 99 ? 20.795 6.062 -9.756 1.00 72.19 99 ASN A CA 1
ATOM 758 C C . ASN A 1 99 ? 19.378 6.293 -10.331 1.00 72.19 99 ASN A C 1
ATOM 760 O O . ASN A 1 99 ? 19.051 7.421 -10.691 1.00 72.19 99 ASN A O 1
ATOM 764 N N . GLY A 1 100 ? 18.552 5.246 -10.448 1.00 70.12 100 GLY A N 1
ATOM 765 C CA . GLY A 1 100 ? 17.191 5.335 -10.983 1.00 70.12 100 GLY A CA 1
ATOM 766 C C . GLY A 1 100 ? 17.107 5.444 -12.509 1.00 70.12 100 GLY A C 1
ATOM 767 O O . GLY A 1 100 ? 16.014 5.651 -13.032 1.00 70.12 100 GLY A O 1
ATOM 768 N N . THR A 1 101 ? 18.223 5.302 -13.237 1.00 73.25 101 THR A N 1
ATOM 769 C CA . THR A 1 101 ? 18.211 5.237 -14.707 1.00 73.25 101 THR A CA 1
ATOM 770 C C . THR A 1 101 ? 18.148 3.794 -15.192 1.00 73.25 101 THR A C 1
ATOM 772 O O . THR A 1 101 ? 18.631 2.878 -14.525 1.00 73.25 101 THR A O 1
ATOM 775 N N . ILE A 1 102 ? 17.559 3.581 -16.369 1.00 74.56 102 ILE A N 1
ATOM 776 C CA . ILE A 1 102 ? 17.493 2.256 -16.991 1.00 74.56 102 ILE A CA 1
ATOM 777 C C . ILE A 1 102 ? 18.923 1.773 -17.293 1.00 74.56 102 ILE A C 1
ATOM 779 O O . ILE A 1 102 ? 19.751 2.518 -17.826 1.00 74.56 102 ILE A O 1
ATOM 783 N N . LYS A 1 103 ? 19.224 0.523 -16.942 1.00 78.88 103 LYS A N 1
ATOM 784 C CA . LYS A 1 103 ? 20.465 -0.157 -17.301 1.00 78.88 103 LYS A CA 1
ATOM 785 C C . LYS A 1 103 ? 20.388 -0.584 -18.765 1.00 78.88 103 LYS A C 1
ATOM 787 O O . LYS A 1 103 ? 19.610 -1.468 -19.110 1.00 78.88 103 LYS A O 1
ATOM 792 N N . LEU A 1 104 ? 21.197 0.035 -19.620 1.00 72.31 104 LEU A N 1
ATOM 793 C CA . LEU A 1 104 ? 21.283 -0.343 -21.033 1.00 72.31 104 LEU A CA 1
ATOM 794 C C . LEU A 1 104 ? 21.752 -1.797 -21.188 1.00 72.31 104 LEU A C 1
ATOM 796 O O . LEU A 1 104 ? 22.563 -2.279 -20.391 1.00 72.31 104 LEU A O 1
ATOM 800 N N . GLY A 1 105 ? 21.212 -2.489 -22.193 1.00 74.69 105 GLY A N 1
ATOM 801 C CA . GLY A 1 105 ? 21.512 -3.900 -22.459 1.00 74.69 105 GLY A CA 1
ATOM 802 C C . GLY A 1 105 ? 20.973 -4.875 -21.406 1.00 74.69 105 GLY A C 1
ATOM 803 O O . GLY A 1 105 ? 21.408 -6.026 -21.354 1.00 74.69 105 GLY A O 1
ATOM 804 N N . SER A 1 106 ? 20.065 -4.436 -20.528 1.00 81.56 106 SER A N 1
ATOM 805 C CA . SER A 1 106 ? 19.402 -5.335 -19.583 1.00 81.56 106 SER A CA 1
ATOM 806 C C . SER A 1 106 ? 18.362 -6.209 -20.286 1.00 81.56 106 SER A C 1
ATOM 808 O O . SER A 1 106 ? 17.641 -5.766 -21.178 1.00 81.56 106 SER A O 1
ATOM 810 N N . ASN A 1 107 ? 18.294 -7.472 -19.870 1.00 82.69 107 ASN A N 1
ATOM 811 C CA . ASN A 1 107 ? 17.296 -8.431 -20.316 1.00 82.69 107 ASN A CA 1
ATOM 812 C C . ASN A 1 107 ? 16.635 -9.050 -19.081 1.00 82.69 107 ASN A C 1
ATOM 814 O O . ASN A 1 107 ? 17.318 -9.606 -18.218 1.00 82.69 107 ASN A O 1
ATOM 818 N N . LEU A 1 108 ? 15.313 -8.922 -18.998 1.00 83.50 108 LEU A N 1
ATOM 819 C CA . LEU A 1 108 ? 14.489 -9.750 -18.133 1.00 83.50 108 LEU A CA 1
ATOM 820 C C . LEU A 1 108 ? 13.935 -10.892 -18.958 1.00 83.50 108 LEU A C 1
ATOM 822 O O . LEU A 1 108 ? 13.420 -10.670 -20.050 1.00 83.50 108 LEU A O 1
ATOM 826 N N . SER A 1 109 ? 14.006 -12.084 -18.393 1.00 83.38 109 SER A N 1
ATOM 827 C CA . SER A 1 109 ? 13.456 -13.297 -18.971 1.00 83.38 109 SER A CA 1
ATOM 828 C C . SER A 1 109 ? 12.619 -13.976 -17.900 1.00 83.38 109 SER A C 1
ATOM 830 O O . SER A 1 109 ? 13.123 -14.242 -16.806 1.00 83.38 109 SER A O 1
ATOM 832 N N . PHE A 1 110 ? 11.347 -14.206 -18.199 1.00 82.88 110 PHE A N 1
ATOM 833 C CA . PHE A 1 110 ? 10.431 -14.959 -17.358 1.00 82.88 110 PHE A CA 1
ATOM 834 C C . PHE A 1 110 ? 10.076 -16.242 -18.095 1.00 82.88 110 PHE A C 1
ATOM 836 O O . PHE A 1 110 ? 9.525 -16.200 -19.191 1.00 82.88 110 PHE A O 1
ATOM 843 N N . ASP A 1 111 ? 10.427 -17.352 -17.467 1.00 85.00 111 ASP A N 1
ATOM 844 C CA . ASP A 1 111 ? 10.051 -18.702 -17.859 1.00 85.00 111 ASP A CA 1
ATOM 845 C C . ASP A 1 111 ? 8.906 -19.121 -16.919 1.00 85.00 111 ASP A C 1
ATOM 847 O O . ASP A 1 111 ? 9.082 -19.120 -15.690 1.00 85.00 111 ASP A O 1
ATOM 851 N N . LEU A 1 112 ? 7.704 -19.329 -17.467 1.00 81.19 112 LEU A N 1
ATOM 852 C CA . LEU A 1 112 ? 6.500 -19.618 -16.684 1.00 81.19 112 LEU A CA 1
ATOM 853 C C . LEU A 1 112 ? 6.264 -21.122 -16.510 1.00 81.19 112 LEU A C 1
ATOM 855 O O . LEU A 1 112 ? 5.629 -21.506 -15.520 1.00 81.19 112 LEU A O 1
ATOM 859 N N . ASP A 1 113 ? 6.746 -21.961 -17.427 1.00 84.75 113 ASP A N 1
ATOM 860 C CA . ASP A 1 113 ? 6.534 -23.414 -17.412 1.00 84.75 113 ASP A CA 1
ATOM 861 C C . ASP A 1 113 ? 7.790 -24.231 -17.051 1.00 84.75 113 ASP A C 1
ATOM 863 O O . ASP A 1 113 ? 7.706 -25.445 -16.827 1.00 84.75 113 ASP A O 1
ATOM 867 N N . ASN A 1 114 ? 8.913 -23.545 -16.843 1.00 82.19 114 ASN A N 1
ATOM 868 C CA . ASN A 1 114 ? 10.209 -24.089 -16.468 1.00 82.19 114 ASN A CA 1
ATOM 869 C C . ASN A 1 114 ? 10.764 -25.071 -17.523 1.00 82.19 114 ASN A C 1
ATOM 871 O O . ASN A 1 114 ? 11.441 -26.048 -17.167 1.00 82.19 114 ASN A O 1
ATOM 875 N N . ASP A 1 115 ? 10.475 -24.842 -18.807 1.00 86.25 115 ASP A N 1
ATOM 876 C CA . ASP A 1 115 ? 11.020 -25.621 -19.925 1.00 86.25 115 ASP A CA 1
ATOM 877 C C . ASP A 1 115 ? 12.435 -25.169 -20.353 1.00 86.25 115 ASP A C 1
ATOM 879 O O . ASP A 1 115 ? 13.120 -25.868 -21.113 1.00 86.25 115 ASP A O 1
ATOM 883 N N . GLY A 1 116 ? 12.922 -24.055 -19.790 1.00 81.12 116 GLY A N 1
ATOM 884 C CA . GLY A 1 116 ? 14.233 -23.475 -20.073 1.00 81.12 116 GLY A CA 1
ATOM 885 C C . GLY A 1 116 ? 14.247 -22.482 -21.238 1.00 81.12 116 GLY A C 1
ATOM 886 O O . GLY A 1 116 ? 15.325 -21.983 -21.587 1.00 81.12 116 GLY A O 1
ATOM 887 N N . LEU A 1 117 ? 13.093 -22.178 -21.830 1.00 82.38 117 LEU A N 1
ATOM 888 C CA . LEU A 1 117 ? 12.884 -21.114 -22.802 1.00 82.38 117 LEU A CA 1
ATOM 889 C C . LEU A 1 117 ? 12.099 -19.963 -22.145 1.00 82.38 117 LEU A C 1
ATOM 891 O O . LEU A 1 117 ? 11.226 -20.179 -21.315 1.00 82.38 117 LEU A O 1
ATOM 895 N N . PRO A 1 118 ? 12.417 -18.699 -22.464 1.00 82.88 118 PRO A N 1
ATOM 896 C CA . PRO A 1 118 ? 11.692 -17.582 -21.881 1.00 82.88 118 PRO A CA 1
ATOM 897 C C . PRO A 1 118 ? 10.389 -17.309 -22.645 1.00 82.88 118 PRO A C 1
ATOM 899 O O . PRO A 1 118 ? 10.423 -16.972 -23.830 1.00 82.88 118 PRO A O 1
ATOM 902 N N . ASP A 1 119 ? 9.259 -17.366 -21.943 1.00 84.50 119 ASP A N 1
ATOM 903 C CA . ASP A 1 119 ? 7.935 -17.020 -22.479 1.00 84.50 119 ASP A CA 1
ATOM 904 C C . ASP A 1 119 ? 7.760 -15.508 -22.637 1.00 84.50 119 ASP A C 1
ATOM 906 O O . ASP A 1 119 ? 7.257 -15.016 -23.648 1.00 84.50 119 ASP A O 1
ATOM 910 N N . PHE A 1 120 ? 8.205 -14.750 -21.632 1.00 85.75 120 PHE A N 1
ATOM 911 C CA . PHE A 1 120 ? 8.105 -13.296 -21.622 1.00 85.75 120 PHE A CA 1
ATOM 912 C C . PHE A 1 120 ? 9.480 -12.673 -21.431 1.00 85.75 120 PHE A C 1
ATOM 914 O O . PHE A 1 120 ? 10.190 -12.958 -20.462 1.00 85.75 120 PHE A O 1
ATOM 921 N N . THR A 1 121 ? 9.855 -11.782 -22.343 1.00 85.75 121 THR A N 1
ATOM 922 C CA . THR A 1 121 ? 11.145 -11.096 -22.309 1.00 85.75 121 THR A CA 1
ATOM 923 C C . THR A 1 121 ? 10.980 -9.589 -22.378 1.00 85.75 121 THR A C 1
ATOM 925 O O . THR A 1 121 ? 10.144 -9.056 -23.108 1.00 85.75 121 THR A O 1
ATOM 928 N N . VAL A 1 122 ? 11.797 -8.886 -21.599 1.00 85.38 122 VAL A N 1
ATOM 929 C CA . VAL A 1 122 ? 11.938 -7.432 -21.673 1.00 85.38 122 VAL A CA 1
ATOM 930 C C . VAL A 1 122 ? 13.394 -7.125 -21.954 1.00 85.38 122 VAL A C 1
ATOM 932 O O . VAL A 1 122 ? 14.255 -7.362 -21.109 1.00 85.38 122 VAL A O 1
ATOM 935 N N . ASN A 1 123 ? 13.668 -6.582 -23.130 1.00 84.00 123 ASN A N 1
ATOM 936 C CA . ASN A 1 123 ? 15.004 -6.232 -23.582 1.00 84.00 123 ASN A CA 1
ATOM 937 C C . ASN A 1 123 ? 15.111 -4.718 -23.695 1.00 84.00 123 ASN A C 1
ATOM 939 O O . ASN A 1 123 ? 14.379 -4.086 -24.460 1.00 84.00 123 ASN A O 1
ATOM 943 N N . VAL A 1 124 ? 16.048 -4.149 -22.947 1.00 82.81 124 VAL A N 1
ATOM 944 C CA . VAL A 1 124 ? 16.453 -2.753 -23.076 1.00 82.81 124 VAL A CA 1
ATOM 945 C C . VAL A 1 124 ? 17.603 -2.680 -24.064 1.00 82.81 124 VAL A C 1
ATOM 947 O O . VAL A 1 124 ? 18.587 -3.411 -23.929 1.00 82.81 124 VAL A O 1
ATOM 950 N N . ASP A 1 125 ? 17.496 -1.776 -25.033 1.00 80.81 125 ASP A N 1
ATOM 951 C CA . ASP A 1 125 ? 18.527 -1.609 -26.046 1.00 80.81 125 ASP A CA 1
ATOM 952 C C . ASP A 1 125 ? 19.892 -1.236 -25.433 1.00 80.81 125 ASP A C 1
ATOM 954 O O . ASP A 1 125 ? 19.994 -0.631 -24.357 1.00 80.81 125 ASP A O 1
ATOM 958 N N . ASN A 1 126 ? 20.970 -1.647 -26.098 1.00 76.69 126 ASN A N 1
ATOM 959 C CA . ASN A 1 126 ? 22.334 -1.508 -25.576 1.00 76.69 126 ASN A CA 1
ATOM 960 C C . ASN A 1 126 ? 22.899 -0.089 -25.770 1.00 76.69 126 ASN A C 1
ATOM 962 O O . ASN A 1 126 ? 23.900 0.276 -25.152 1.00 76.69 126 ASN A O 1
ATOM 966 N N . ALA A 1 127 ? 22.261 0.714 -26.619 1.00 72.75 127 ALA A N 1
ATOM 967 C CA . ALA A 1 127 ? 22.607 2.104 -26.868 1.00 72.75 127 ALA A CA 1
ATOM 968 C C . ALA A 1 127 ? 21.335 2.928 -27.130 1.00 72.75 127 ALA A C 1
ATOM 970 O O . ALA A 1 127 ? 20.367 2.390 -27.667 1.00 72.75 127 ALA A O 1
ATOM 971 N N . PRO A 1 128 ? 21.321 4.222 -26.770 1.00 73.06 128 PRO A N 1
ATOM 972 C CA . PRO A 1 128 ? 20.258 5.114 -27.204 1.00 73.06 128 PRO A CA 1
ATOM 973 C C . PRO A 1 128 ? 20.299 5.311 -28.730 1.00 73.06 128 PRO A C 1
ATOM 975 O O . PRO A 1 128 ? 21.371 5.282 -29.341 1.00 73.06 128 PRO A O 1
ATOM 978 N N . ASP A 1 129 ? 19.133 5.523 -29.338 1.00 71.25 129 ASP A N 1
ATOM 979 C CA . ASP A 1 129 ? 18.986 5.817 -30.764 1.00 71.25 129 ASP A CA 1
ATOM 980 C C . ASP A 1 129 ? 19.631 7.169 -31.144 1.00 71.25 129 ASP A C 1
ATOM 982 O O . ASP A 1 129 ? 20.082 7.942 -30.296 1.00 71.25 129 ASP A O 1
ATOM 986 N N . SER A 1 130 ? 19.665 7.501 -32.439 1.00 65.88 130 SER A N 1
ATOM 987 C CA . SER A 1 130 ? 20.224 8.778 -32.924 1.00 65.88 130 SER A CA 1
ATOM 988 C C . SER A 1 130 ? 19.505 10.029 -32.390 1.00 65.88 130 SER A C 1
ATOM 990 O O . SER A 1 130 ? 20.001 11.137 -32.585 1.00 65.88 130 SER A O 1
ATOM 992 N N . SER A 1 131 ? 18.356 9.866 -31.727 1.00 69.31 131 SER A N 1
ATOM 993 C CA . SER A 1 131 ? 17.587 10.926 -31.066 1.00 69.31 131 SER A CA 1
ATOM 994 C C . SER A 1 131 ? 17.775 10.930 -29.541 1.00 69.31 131 SER A C 1
ATOM 996 O O . SER A 1 131 ? 17.176 11.757 -28.856 1.00 69.31 131 SER A O 1
ATOM 998 N N . GLY A 1 132 ? 18.616 10.043 -28.997 1.00 72.31 132 GLY A N 1
ATOM 999 C CA . GLY A 1 132 ? 18.877 9.920 -27.567 1.00 72.31 132 GLY A CA 1
ATOM 1000 C C . GLY A 1 132 ? 17.831 9.105 -26.799 1.00 72.31 132 GLY A C 1
ATOM 1001 O O . GLY A 1 132 ? 17.897 9.066 -25.571 1.00 72.31 132 GLY A O 1
ATOM 1002 N N . ASN A 1 133 ? 16.873 8.452 -27.458 1.00 79.81 133 ASN A N 1
ATOM 1003 C CA . ASN A 1 133 ? 15.857 7.636 -26.788 1.00 79.81 133 ASN A CA 1
ATOM 1004 C C . ASN A 1 133 ? 16.362 6.209 -26.566 1.00 79.81 133 ASN A C 1
ATOM 1006 O O . ASN A 1 133 ? 17.102 5.667 -27.384 1.00 79.81 133 ASN A O 1
ATOM 1010 N N . VAL A 1 134 ? 15.929 5.575 -25.482 1.00 81.62 134 VAL A N 1
ATOM 1011 C CA . VAL A 1 134 ? 16.171 4.151 -25.228 1.00 81.62 134 VAL A CA 1
ATOM 1012 C C . VAL A 1 134 ? 14.930 3.370 -25.642 1.00 81.62 134 VAL A C 1
ATOM 1014 O O . VAL A 1 134 ? 13.828 3.645 -25.164 1.00 81.62 134 VAL A O 1
ATOM 1017 N N . ALA A 1 135 ? 15.107 2.386 -26.522 1.00 81.62 135 ALA A N 1
ATOM 1018 C CA . ALA A 1 135 ? 14.050 1.455 -26.880 1.00 81.62 135 ALA A CA 1
ATOM 1019 C C . ALA A 1 135 ? 13.979 0.315 -25.852 1.00 81.62 135 ALA A C 1
ATOM 1021 O O . ALA A 1 135 ? 14.979 -0.331 -25.538 1.00 81.62 135 ALA A O 1
ATOM 1022 N N . VAL A 1 136 ? 12.782 0.060 -25.332 1.00 83.19 136 VAL A N 1
ATOM 1023 C CA . VAL A 1 136 ? 12.472 -1.117 -24.520 1.00 83.19 136 VAL A CA 1
ATOM 1024 C C . VAL A 1 136 ? 11.545 -1.999 -25.334 1.00 83.19 136 VAL A C 1
ATOM 1026 O O . VAL A 1 136 ? 10.425 -1.613 -25.657 1.00 83.19 136 VAL A O 1
ATOM 1029 N N . SER A 1 137 ? 12.026 -3.180 -25.686 1.00 84.69 137 SER A N 1
ATOM 1030 C CA . SER A 1 137 ? 11.251 -4.195 -26.391 1.00 84.69 137 SER A CA 1
ATOM 1031 C C . SER A 1 137 ? 10.690 -5.203 -25.399 1.00 84.69 137 SER A C 1
ATOM 1033 O O . SER A 1 137 ? 11.422 -5.754 -24.583 1.00 84.69 137 SER A O 1
ATOM 1035 N N . VAL A 1 138 ? 9.379 -5.395 -25.447 1.00 85.94 138 VAL A N 1
ATOM 1036 C CA . VAL A 1 138 ? 8.634 -6.348 -24.632 1.00 85.94 138 VAL A CA 1
ATOM 1037 C C . VAL A 1 138 ? 8.074 -7.404 -25.569 1.00 85.94 138 VAL A C 1
ATOM 1039 O O . VAL A 1 138 ? 7.263 -7.078 -26.440 1.00 85.94 138 VAL A O 1
ATOM 1042 N N . SER A 1 139 ? 8.489 -8.654 -25.388 1.00 86.25 139 SER A N 1
ATOM 1043 C CA . SER A 1 139 ? 8.037 -9.770 -26.207 1.00 86.25 139 SER A CA 1
ATOM 1044 C C . SER A 1 139 ? 7.359 -10.844 -25.368 1.00 86.25 139 SER A C 1
ATOM 1046 O O . SER A 1 139 ? 7.887 -11.276 -24.350 1.00 86.25 139 SER A O 1
ATOM 1048 N N . ASP A 1 140 ? 6.194 -11.272 -25.842 1.00 84.44 140 ASP A N 1
ATOM 1049 C CA . ASP A 1 140 ? 5.352 -12.343 -25.290 1.00 84.44 140 ASP A CA 1
ATOM 1050 C C . ASP A 1 140 ? 5.581 -13.671 -26.044 1.00 84.44 140 ASP A C 1
ATOM 1052 O O . ASP A 1 140 ? 4.646 -14.392 -26.374 1.00 84.44 140 ASP A O 1
ATOM 1056 N N . GLY A 1 141 ? 6.809 -13.904 -26.525 1.00 73.75 141 GLY A N 1
ATOM 1057 C CA . GLY A 1 141 ? 7.198 -15.092 -27.304 1.00 73.75 141 GLY A CA 1
ATOM 1058 C C . GLY A 1 141 ? 6.632 -15.172 -28.733 1.00 73.75 141 GLY A C 1
ATOM 1059 O O . GLY A 1 141 ? 7.231 -15.799 -29.605 1.00 73.75 141 GLY A O 1
ATOM 1060 N N . VAL A 1 142 ? 5.513 -14.496 -29.014 1.00 76.81 142 VAL A N 1
ATOM 1061 C CA . VAL A 1 142 ? 4.827 -14.489 -30.321 1.00 76.81 142 VAL A CA 1
ATOM 1062 C C . VAL A 1 142 ? 4.837 -13.103 -30.967 1.00 76.81 142 VAL A C 1
ATOM 1064 O O . VAL A 1 142 ? 5.003 -12.973 -32.179 1.00 76.81 142 VAL A O 1
ATOM 1067 N N . THR A 1 143 ? 4.665 -12.047 -30.170 1.00 81.62 143 THR A N 1
ATOM 1068 C CA . THR A 1 143 ? 4.643 -10.656 -30.649 1.00 81.62 143 THR A CA 1
ATOM 1069 C C . THR A 1 143 ? 5.643 -9.802 -29.882 1.00 81.62 143 THR A C 1
ATOM 1071 O O . THR A 1 143 ? 6.042 -10.149 -28.770 1.00 81.62 143 THR A O 1
ATOM 1074 N N 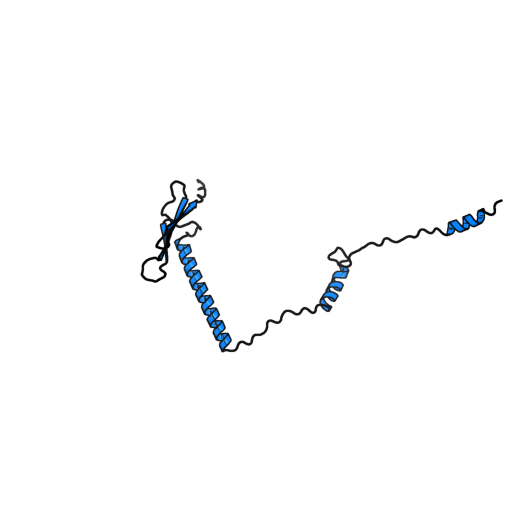. ASN A 1 144 ? 6.086 -8.700 -30.494 1.00 84.44 144 ASN A N 1
ATOM 1075 C CA . ASN A 1 144 ? 7.030 -7.770 -29.885 1.00 84.44 144 ASN A CA 1
ATOM 1076 C C . ASN A 1 144 ? 6.460 -6.351 -29.913 1.00 84.44 144 ASN A C 1
ATOM 1078 O O . ASN A 1 144 ? 6.047 -5.859 -30.965 1.00 84.44 144 ASN A O 1
ATOM 1082 N N . THR A 1 145 ? 6.456 -5.696 -28.759 1.00 87.69 145 THR A N 1
ATOM 1083 C CA . THR A 1 145 ? 6.040 -4.303 -28.594 1.00 87.69 145 THR A CA 1
ATOM 1084 C C . THR A 1 145 ? 7.256 -3.475 -28.216 1.00 87.69 145 THR A C 1
ATOM 1086 O O . THR A 1 145 ? 7.911 -3.758 -27.217 1.00 87.69 145 THR A O 1
ATOM 1089 N N . VAL A 1 146 ? 7.561 -2.439 -28.998 1.00 83.19 146 VAL A N 1
ATOM 1090 C CA . VAL A 1 146 ? 8.694 -1.543 -28.734 1.00 83.19 146 VAL A CA 1
ATOM 1091 C C . VAL A 1 146 ? 8.187 -0.226 -28.162 1.00 83.19 146 VAL A C 1
ATOM 1093 O O . VAL A 1 146 ? 7.389 0.474 -28.784 1.00 83.19 146 VAL A O 1
ATOM 1096 N N . LEU A 1 147 ? 8.674 0.115 -26.975 1.00 83.12 147 LEU A N 1
ATOM 1097 C CA . LEU A 1 147 ? 8.416 1.364 -26.277 1.00 83.12 147 LEU A CA 1
ATOM 1098 C C . LEU A 1 147 ? 9.656 2.251 -26.402 1.00 83.12 147 LEU A C 1
ATOM 1100 O O . LEU A 1 147 ? 10.725 1.889 -25.917 1.00 83.12 147 LEU A O 1
ATOM 1104 N N . SER A 1 148 ? 9.526 3.410 -27.046 1.00 80.81 148 SER A N 1
ATOM 1105 C CA . SER A 1 148 ? 10.606 4.401 -27.108 1.00 80.81 148 SER A CA 1
ATOM 1106 C C . SER A 1 148 ? 10.489 5.361 -25.929 1.00 80.81 148 SER A C 1
ATOM 1108 O O . SER A 1 148 ? 9.478 6.053 -25.781 1.00 80.81 148 SER A O 1
ATOM 1110 N N . ILE A 1 149 ? 11.504 5.368 -25.066 1.00 80.38 149 ILE A N 1
ATOM 1111 C CA . ILE A 1 149 ? 11.552 6.197 -23.863 1.00 80.38 149 ILE A CA 1
ATOM 1112 C C . ILE A 1 149 ? 12.589 7.298 -24.092 1.00 80.38 149 ILE A C 1
ATOM 1114 O O . ILE A 1 149 ? 13.762 6.985 -24.308 1.00 80.38 149 ILE A O 1
ATOM 1118 N N . PRO A 1 150 ? 12.212 8.585 -24.023 1.00 73.00 150 PRO A N 1
ATOM 1119 C CA . PRO A 1 150 ? 13.181 9.660 -24.148 1.00 73.00 150 PRO A CA 1
ATOM 1120 C C . PRO A 1 150 ? 14.138 9.651 -22.956 1.00 73.00 150 PRO A C 1
ATOM 1122 O O . PRO A 1 150 ? 13.709 9.678 -21.800 1.00 73.00 150 PRO A O 1
ATOM 1125 N N . SER A 1 151 ? 15.445 9.632 -23.222 1.00 61.66 151 SER A N 1
ATOM 1126 C CA . SER A 1 151 ? 16.433 9.774 -22.153 1.00 61.66 151 SER A CA 1
ATOM 1127 C C . SER A 1 151 ? 16.518 11.239 -21.750 1.00 61.66 151 SER A C 1
ATOM 1129 O O . SER A 1 151 ? 16.856 12.099 -22.563 1.00 61.66 151 SER A O 1
ATOM 1131 N N . ILE A 1 152 ? 16.268 11.541 -20.476 1.00 54.62 152 ILE A N 1
ATOM 1132 C CA . ILE A 1 152 ? 16.630 12.844 -19.919 1.00 54.62 152 ILE A CA 1
ATOM 1133 C C . ILE A 1 152 ? 18.154 12.902 -19.760 1.00 54.62 152 ILE A C 1
ATOM 1135 O O . ILE A 1 152 ? 18.728 12.367 -18.813 1.00 54.62 152 ILE A O 1
ATOM 1139 N N . VAL A 1 153 ? 18.843 13.534 -20.705 1.00 51.75 153 VAL A N 1
ATOM 1140 C CA . VAL A 1 153 ? 20.262 13.859 -20.531 1.00 51.75 153 VAL A CA 1
ATOM 1141 C C . VAL A 1 153 ? 20.336 14.952 -19.462 1.00 51.75 153 VAL A C 1
ATOM 1143 O O . VAL A 1 153 ? 20.002 16.104 -19.734 1.00 51.75 153 VAL A O 1
ATOM 1146 N N . LEU A 1 154 ? 20.726 14.611 -18.227 1.00 46.47 154 LEU A N 1
ATOM 1147 C CA . LEU A 1 154 ? 21.080 15.643 -17.249 1.00 46.47 154 LEU A CA 1
ATOM 1148 C C . LEU A 1 154 ? 22.263 16.437 -17.825 1.00 46.47 154 LEU A C 1
ATOM 1150 O O . LEU A 1 154 ? 23.252 15.810 -18.227 1.00 46.47 154 LEU A O 1
ATOM 1154 N N . PRO A 1 155 ? 22.195 17.781 -17.876 1.00 39.16 155 PRO A N 1
ATOM 1155 C CA . PRO A 1 155 ? 23.302 18.583 -18.369 1.00 39.16 155 PRO A CA 1
ATOM 1156 C C . PRO A 1 155 ? 24.532 18.274 -17.516 1.00 39.16 155 PRO A C 1
ATOM 1158 O O . PRO A 1 155 ? 24.533 18.488 -16.305 1.00 39.16 155 PRO A O 1
ATOM 1161 N N . GLN A 1 156 ? 25.566 17.722 -18.149 1.00 40.28 156 GLN A N 1
ATOM 1162 C CA . GLN A 1 156 ? 26.870 17.576 -17.521 1.00 40.28 156 GLN A CA 1
ATOM 1163 C C . GLN A 1 156 ? 27.359 18.992 -17.207 1.00 40.28 156 GLN A C 1
ATOM 1165 O O . GLN A 1 156 ? 27.593 19.785 -18.118 1.00 40.28 156 GLN A O 1
ATOM 1170 N N . THR A 1 157 ? 27.459 19.341 -15.926 1.00 39.56 157 THR A N 1
ATOM 1171 C CA . THR A 1 157 ? 28.138 20.564 -15.502 1.00 39.56 157 THR A CA 1
ATOM 1172 C C . THR A 1 157 ? 29.611 20.407 -15.847 1.00 39.56 157 THR A C 1
ATOM 1174 O O . THR A 1 157 ? 30.328 19.666 -15.176 1.00 39.56 157 THR A O 1
ATOM 1177 N N . THR A 1 158 ? 30.045 21.064 -16.918 1.00 38.94 158 THR A N 1
ATOM 1178 C CA . THR A 1 158 ? 31.455 21.239 -17.255 1.00 38.94 158 THR A CA 1
ATOM 1179 C C . THR A 1 158 ? 32.148 21.910 -16.065 1.00 38.94 158 THR A C 1
ATOM 1181 O O . THR A 1 158 ? 31.808 23.045 -15.731 1.00 38.94 158 THR A O 1
ATOM 1184 N N . GLN A 1 159 ? 33.060 21.198 -15.399 1.00 35.56 159 GLN A N 1
ATOM 1185 C CA . GLN A 1 159 ? 34.124 21.815 -14.601 1.00 35.56 159 GLN A CA 1
ATOM 1186 C C . GLN A 1 159 ? 35.370 21.943 -15.467 1.00 35.56 159 GLN A C 1
ATOM 1188 O O . GLN A 1 159 ? 35.631 20.994 -16.241 1.00 35.56 159 GLN A O 1
#

pLDDT: mean 77.59, std 13.3, range [35.56, 93.44]

Secondary structure (DSSP, 8-state):
--TTHHHHHHHTTS-------------SSGGGT--GGGHHHHHHHHHHH---PPP--------HHHHHHHHHHHHHHHHHHHHHHHHHHHHHHHHB-TTSSB-TT-EEEE-SS-SSS-SEEEEE-SS--TTSEEEEEEE-SS-EEEEEEE---------

Foldseek 3Di:
DPPPPVVVVVVVVPDDPPPDPDPDDADCDVVRVHDPVCPVVVVVVVVVPDPDDDPPPPPPPDDPVSVVVVVVVVVVVVVVVVVVVVVVVVVCVQQADPVRHGDAQGKDFDDPPPPPHGQWMWGWHNAADPQQWIWIWIDRPPDIDIDTHHDDPDPDPDD